Protein AF-G3ECM1-F1 (afdb_monomer_lite)

Secondary structure (DSSP, 8-state):
-EEEEEEES-EEEEEEEEEEEEETTEEEEEEEEEEEEEE-SEEEEEEE--TT--HHHHHHHHHHHHHTHHHHHH--

pLDDT: mean 81.98, std 10.13, range [53.66, 95.25]

InterPro domains:
  IPR010562 Haemolymph juvenile hormone binding [PF06585] (1-76)
  IPR038606 Takeout superfamily [G3DSA:3.15.10.30] (1-76)

Foldseek 3Di:
DDKDKDFAPKDKDKDWDWDWDDDPNDIDTHTDDIDMDMDTDAMQMADDCDDPPPPVVRVVRSVVCRVCVRVVVVVD

Structure (mmCIF, N/CA/C/O backbone):
data_AF-G3ECM1-F1
#
_entry.id   AF-G3ECM1-F1
#
loop_
_atom_site.group_PDB
_atom_site.id
_atom_site.type_symbol
_atom_site.label_atom_id
_atom_site.label_alt_id
_atom_site.label_comp_id
_atom_site.label_asym_id
_atom_site.label_entity_id
_atom_site.label_seq_id
_atom_site.pdbx_PDB_ins_code
_atom_site.Cartn_x
_atom_site.Cartn_y
_atom_site.Cartn_z
_atom_site.occupancy
_atom_site.B_iso_or_equiv
_atom_site.auth_seq_id
_atom_site.auth_comp_id
_atom_site.auth_asym_id
_atom_site.auth_atom_id
_atom_site.pdbx_PDB_model_num
ATOM 1 N N . GLY A 1 1 ? 14.494 13.355 -15.744 1.00 65.44 1 GLY A N 1
ATOM 2 C CA . GLY A 1 1 ? 14.023 11.972 -15.817 1.00 65.44 1 GLY A CA 1
ATOM 3 C C . GLY A 1 1 ? 12.653 11.909 -15.203 1.00 65.44 1 GLY A C 1
ATOM 4 O O . GLY A 1 1 ? 12.516 12.298 -14.051 1.00 65.44 1 GLY A O 1
ATOM 5 N N . GLU A 1 2 ? 11.658 11.509 -15.979 1.00 76.94 2 GLU A N 1
ATOM 6 C CA . GLU A 1 2 ? 10.322 11.189 -15.483 1.00 76.94 2 GLU A CA 1
ATOM 7 C C . GLU A 1 2 ? 10.318 9.726 -15.054 1.00 76.94 2 GLU A C 1
ATOM 9 O O . GLU A 1 2 ? 10.649 8.845 -15.848 1.00 76.94 2 GLU A O 1
ATOM 14 N N . TYR A 1 3 ? 9.985 9.482 -13.793 1.00 79.94 3 TYR A N 1
ATOM 15 C CA . TYR A 1 3 ? 9.873 8.139 -13.239 1.00 79.94 3 TYR A CA 1
ATOM 16 C C . TYR A 1 3 ? 8.434 7.663 -13.393 1.00 79.94 3 TYR A C 1
ATOM 18 O O . TYR A 1 3 ? 7.497 8.418 -13.132 1.00 79.94 3 TYR A O 1
ATOM 26 N N . TRP A 1 4 ? 8.259 6.413 -13.797 1.00 81.62 4 TRP A N 1
ATOM 27 C CA . TRP A 1 4 ? 6.955 5.771 -13.874 1.00 81.62 4 TRP A CA 1
ATOM 28 C C . TRP A 1 4 ? 7.026 4.377 -13.256 1.00 81.62 4 TRP A C 1
ATOM 30 O O . TRP A 1 4 ? 8.094 3.759 -13.203 1.00 81.62 4 TRP A O 1
ATOM 40 N N . GLY A 1 5 ? 5.881 3.902 -12.772 1.00 83.44 5 GLY A N 1
ATOM 41 C CA . GLY A 1 5 ? 5.744 2.579 -12.187 1.00 83.44 5 GLY A CA 1
ATOM 42 C C . GLY A 1 5 ? 4.334 2.037 -12.375 1.00 83.44 5 GLY A C 1
ATOM 43 O O . GLY A 1 5 ? 3.361 2.751 -12.136 1.00 83.44 5 GLY A O 1
ATOM 44 N N . GLU A 1 6 ? 4.239 0.784 -12.798 1.00 83.56 6 GLU A N 1
ATOM 45 C CA . GLU A 1 6 ? 3.018 -0.006 -12.866 1.00 83.56 6 GLU A CA 1
ATOM 46 C C . GLU A 1 6 ? 3.122 -1.169 -11.878 1.00 83.56 6 GLU A C 1
ATOM 48 O O . GLU A 1 6 ? 4.138 -1.865 -11.806 1.00 83.56 6 GLU A O 1
ATOM 53 N N . TYR A 1 7 ? 2.061 -1.360 -11.097 1.00 85.69 7 TYR A N 1
ATOM 54 C CA . TYR A 1 7 ? 2.000 -2.346 -10.023 1.00 85.69 7 TYR A CA 1
ATOM 55 C C . TYR A 1 7 ? 0.795 -3.253 -10.263 1.00 85.69 7 TYR A C 1
ATOM 57 O O . TYR A 1 7 ? -0.350 -2.806 -10.174 1.00 85.69 7 TYR A O 1
ATOM 65 N N . GLU A 1 8 ? 1.038 -4.528 -10.552 1.00 86.19 8 GLU A N 1
ATOM 66 C CA . GLU A 1 8 ? -0.010 -5.514 -10.803 1.00 86.19 8 GLU A CA 1
ATOM 67 C C . GLU A 1 8 ? -0.119 -6.511 -9.638 1.00 86.19 8 GLU A C 1
ATOM 69 O O . GLU A 1 8 ? 0.862 -6.925 -9.011 1.00 86.19 8 GLU A O 1
ATOM 74 N N . GLY A 1 9 ? -1.357 -6.894 -9.311 1.00 86.75 9 GLY A N 1
ATOM 75 C CA . GLY A 1 9 ? -1.630 -7.857 -8.244 1.00 86.75 9 GLY A CA 1
ATOM 76 C C . GLY A 1 9 ? -1.345 -7.319 -6.841 1.00 86.75 9 GLY A C 1
ATOM 77 O O . GLY A 1 9 ? -0.965 -8.093 -5.961 1.00 86.75 9 GLY A O 1
ATOM 78 N N . VAL A 1 10 ? -1.521 -6.011 -6.631 1.00 87.69 10 VAL A N 1
ATOM 79 C CA . VAL A 1 10 ? -1.351 -5.359 -5.327 1.00 87.69 10 VAL A CA 1
ATOM 80 C C . VAL A 1 10 ? -2.345 -5.934 -4.316 1.00 87.69 10 VAL A C 1
ATOM 82 O O . VAL A 1 10 ? -3.559 -5.911 -4.523 1.00 87.69 10 VAL A O 1
ATOM 85 N N . LYS A 1 11 ? -1.832 -6.430 -3.191 1.00 88.88 11 LYS A N 1
ATOM 86 C CA . LYS A 1 11 ? -2.614 -6.851 -2.027 1.00 88.88 11 LYS A CA 1
ATOM 87 C C . LYS A 1 11 ? 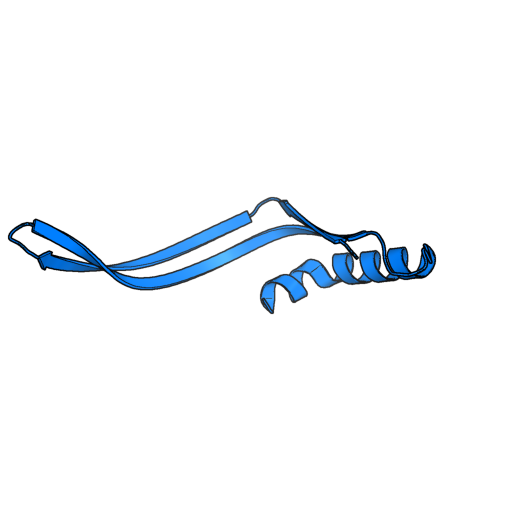-2.186 -6.028 -0.830 1.00 88.88 11 LYS A C 1
ATOM 89 O O . LYS A 1 11 ? -1.022 -6.077 -0.453 1.00 88.88 11 LYS A O 1
ATOM 94 N N . ALA A 1 12 ? -3.134 -5.343 -0.204 1.00 88.31 12 ALA A N 1
ATOM 95 C CA . ALA A 1 12 ? -2.906 -4.606 1.031 1.00 88.31 12 ALA A CA 1
ATOM 96 C C . ALA A 1 12 ? -3.744 -5.196 2.171 1.00 88.31 12 ALA A C 1
ATOM 98 O O . ALA A 1 12 ? -4.924 -5.510 2.006 1.00 88.31 12 ALA A O 1
ATOM 99 N N . LYS A 1 13 ? -3.125 -5.342 3.337 1.00 90.75 13 LYS A N 1
ATOM 100 C CA . LYS A 1 13 ? -3.751 -5.645 4.619 1.00 90.75 13 LYS A CA 1
ATOM 101 C C . LYS A 1 13 ? -3.633 -4.412 5.494 1.00 90.75 13 LYS A C 1
ATOM 103 O O . LYS A 1 13 ? -2.533 -3.981 5.828 1.00 90.75 13 LYS A O 1
ATOM 108 N N . VAL A 1 14 ? -4.777 -3.865 5.879 1.00 92.12 14 VAL A N 1
ATOM 109 C CA . V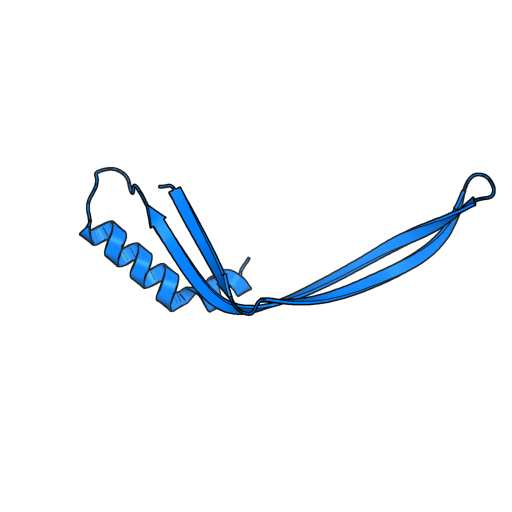AL A 1 14 ? -4.846 -2.687 6.740 1.00 92.12 14 VAL A CA 1
ATOM 110 C C . VAL A 1 14 ? -5.416 -3.111 8.086 1.00 92.12 14 VAL A C 1
ATOM 112 O O . VAL A 1 14 ? -6.504 -3.679 8.160 1.00 92.12 14 VAL A O 1
ATOM 115 N N . TYR A 1 15 ? -4.673 -2.830 9.146 1.00 92.88 15 TYR A N 1
ATOM 116 C CA . TYR A 1 15 ? -5.096 -2.979 10.526 1.00 92.88 15 TYR A CA 1
ATOM 117 C C . TYR A 1 15 ? -5.326 -1.594 11.103 1.00 92.88 15 TYR A C 1
ATOM 119 O O . TYR A 1 15 ? -4.415 -0.770 11.158 1.00 92.88 15 TYR A O 1
ATOM 127 N N . ILE A 1 16 ? -6.555 -1.353 11.541 1.00 93.75 16 ILE A N 1
ATOM 128 C CA . ILE A 1 16 ? -6.956 -0.091 12.148 1.00 93.75 16 ILE A CA 1
ATOM 129 C C . ILE A 1 16 ? -7.331 -0.379 13.592 1.00 93.75 16 ILE A C 1
ATOM 131 O O . ILE A 1 16 ? -8.220 -1.188 13.858 1.00 93.75 16 ILE A O 1
ATOM 135 N N . LYS A 1 17 ? -6.662 0.295 14.521 1.00 94.38 17 LYS A N 1
ATOM 136 C CA . LYS A 1 17 ? -7.078 0.371 15.914 1.00 94.38 17 LYS A CA 1
ATOM 137 C C . LYS A 1 17 ? -7.728 1.726 16.118 1.00 94.38 17 LYS A C 1
ATOM 139 O O . LYS A 1 17 ? -7.098 2.757 15.896 1.00 94.38 17 LYS A O 1
ATOM 144 N N . ALA A 1 18 ? -8.984 1.723 16.525 1.00 94.44 18 ALA A N 1
ATOM 145 C CA . ALA A 1 18 ? -9.713 2.942 16.810 1.00 94.44 18 ALA A CA 1
ATOM 146 C C . ALA A 1 18 ? -10.554 2.759 18.071 1.00 94.44 18 ALA A C 1
ATOM 148 O O . ALA A 1 18 ? -11.052 1.663 18.337 1.00 94.44 18 ALA A O 1
ATOM 149 N N . SER A 1 19 ? -10.693 3.832 18.839 1.00 94.25 19 SER A N 1
ATOM 150 C CA . SER A 1 19 ? -11.533 3.899 20.029 1.00 94.25 19 SER A CA 1
ATOM 151 C C . SER A 1 19 ? -12.696 4.855 19.813 1.00 94.25 19 SER A C 1
ATOM 153 O O . SER A 1 19 ? -12.652 5.762 18.982 1.00 94.25 19 SER A O 1
ATOM 155 N N . GLU A 1 20 ? -13.780 4.620 20.540 1.00 93.56 20 GLU A N 1
ATOM 156 C CA . GLU A 1 20 ? -14.929 5.512 20.536 1.00 93.56 20 GLU A CA 1
ATOM 157 C C . GLU A 1 20 ? -14.635 6.732 21.414 1.00 93.56 20 GLU A C 1
ATOM 159 O O . GLU A 1 20 ? -14.217 6.595 22.564 1.00 93.56 20 GLU A O 1
ATOM 164 N N . VAL A 1 21 ? -14.870 7.927 20.879 1.00 95.25 21 VAL A N 1
ATOM 165 C CA . VAL A 1 21 ? -14.713 9.189 21.601 1.00 95.25 21 VAL A CA 1
ATOM 166 C C . VAL A 1 21 ? -15.953 10.034 21.405 1.00 95.25 21 VAL A C 1
ATOM 168 O O . VAL A 1 21 ? -16.355 10.336 20.282 1.00 95.25 21 VAL A O 1
ATOM 171 N N . GLU A 1 22 ? -16.557 10.443 22.512 1.00 94.19 22 GLU A N 1
ATOM 172 C CA . GLU A 1 22 ? -17.718 11.319 22.494 1.00 94.19 22 GLU A CA 1
ATOM 173 C C . GLU A 1 22 ? -17.272 12.787 22.487 1.00 94.19 22 GLU A C 1
ATOM 175 O O . GLU A 1 22 ? -16.508 13.233 23.344 1.00 94.19 22 GLU A O 1
ATOM 180 N N . ARG A 1 23 ? -17.734 13.552 21.495 1.00 91.44 23 ARG A N 1
ATOM 181 C CA . ARG A 1 23 ? -17.536 15.003 21.405 1.00 91.44 23 ARG A CA 1
ATOM 182 C C . ARG A 1 23 ? -18.868 15.650 21.062 1.00 91.44 23 ARG A C 1
ATOM 184 O O . ARG A 1 23 ? -19.529 15.235 20.120 1.00 91.44 23 ARG A O 1
ATOM 191 N N . ASN A 1 24 ? -19.263 16.680 21.806 1.00 88.88 24 ASN A N 1
ATOM 192 C CA . ASN A 1 24 ? -20.501 17.428 21.551 1.00 88.88 24 ASN A CA 1
ATOM 193 C C . ASN A 1 24 ? -21.762 16.536 21.465 1.00 88.88 24 ASN A C 1
ATOM 195 O O . ASN A 1 24 ? -22.60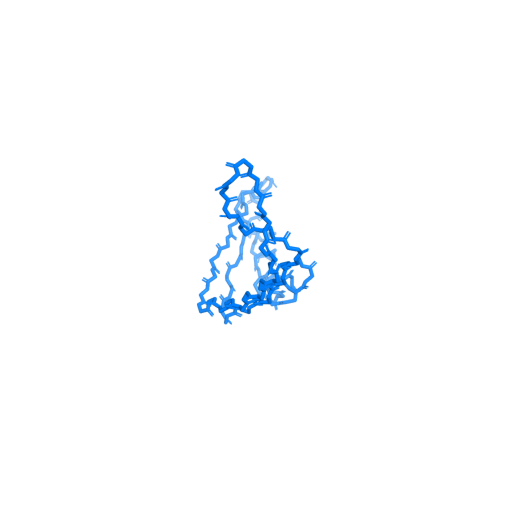5 16.739 20.595 1.00 88.88 24 ASN A O 1
ATOM 199 N N . SER A 1 25 ? -21.893 15.551 22.363 1.00 90.44 25 SER A N 1
ATOM 200 C CA . SER A 1 25 ? -22.991 14.559 22.377 1.00 90.44 25 SER A CA 1
ATOM 201 C C . SER A 1 25 ? -23.088 13.694 21.109 1.00 90.44 25 SER A C 1
ATOM 203 O O . SER A 1 25 ? -24.150 13.157 20.791 1.00 90.44 25 SER A O 1
ATOM 205 N N . GLN A 1 26 ? -21.992 13.575 20.353 1.00 93.25 26 GLN A N 1
ATOM 206 C CA . G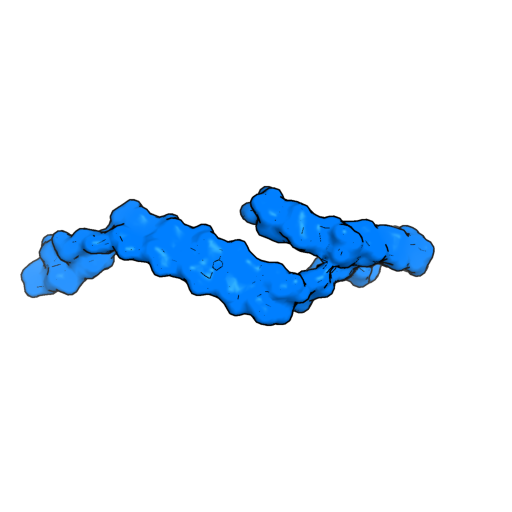LN A 1 26 ? -21.870 12.692 19.196 1.00 93.25 26 GLN A CA 1
ATOM 207 C C . GLN A 1 26 ? -20.669 11.765 19.368 1.00 93.25 26 GLN A C 1
ATOM 209 O O . GLN A 1 26 ? -19.609 12.166 19.850 1.00 93.25 26 GLN A O 1
ATOM 214 N N . LYS A 1 27 ? -20.849 10.510 18.966 1.00 93.19 27 LYS A N 1
ATOM 215 C CA . LYS A 1 27 ? -19.836 9.457 19.045 1.00 93.19 27 LYS A CA 1
ATOM 216 C C . LYS A 1 27 ? -18.996 9.462 17.771 1.00 93.19 27 LYS A C 1
ATOM 218 O O . LYS A 1 27 ? -19.536 9.370 16.671 1.00 93.19 27 LYS A O 1
ATOM 223 N N . PHE A 1 28 ? -17.681 9.558 17.928 1.00 92.62 28 PHE A N 1
ATOM 224 C CA . PHE A 1 28 ? -16.697 9.527 16.850 1.00 92.62 28 PHE A CA 1
ATOM 225 C C . PHE A 1 28 ? -15.751 8.343 17.031 1.00 92.62 28 PHE A C 1
ATOM 227 O O . PHE A 1 28 ? -15.495 7.903 18.148 1.00 92.62 28 PHE A O 1
ATOM 234 N N . LEU A 1 29 ? -15.188 7.857 15.929 1.00 92.12 29 LEU A N 1
ATOM 235 C CA . LEU A 1 29 ? -14.054 6.939 15.956 1.00 92.12 29 LEU A CA 1
ATOM 236 C C . LEU A 1 29 ? -12.766 7.760 15.968 1.00 92.12 29 LEU A C 1
ATOM 238 O O . LEU A 1 29 ? -12.450 8.446 14.997 1.00 92.12 29 LEU A O 1
ATOM 242 N N . GLN A 1 30 ? -12.026 7.694 17.068 1.00 93.00 30 GLN A N 1
ATOM 243 C CA . GLN A 1 30 ? -10.666 8.199 17.138 1.00 93.00 30 GLN A CA 1
ATOM 244 C C . GLN A 1 30 ? -9.715 7.090 16.699 1.00 93.00 30 GLN A C 1
ATOM 246 O O . GLN A 1 30 ? -9.609 6.050 17.342 1.00 93.00 30 GLN A O 1
ATOM 251 N N . LEU A 1 31 ? -9.023 7.317 15.588 1.00 93.38 31 LEU A N 1
ATOM 252 C CA . LEU A 1 31 ? -8.002 6.402 15.100 1.00 93.38 31 LEU A CA 1
ATOM 253 C C . LEU A 1 31 ? -6.765 6.499 16.008 1.00 93.38 31 LEU A C 1
ATOM 255 O O . LEU A 1 31 ? -6.225 7.586 16.208 1.00 93.38 31 LEU A O 1
ATOM 259 N N . GLU A 1 32 ? -6.359 5.374 16.592 1.00 93.75 32 GLU A N 1
ATOM 260 C CA . GLU A 1 32 ? -5.213 5.274 17.505 1.00 93.75 32 GLU A CA 1
ATOM 261 C C . GLU A 1 32 ? -3.973 4.739 16.797 1.00 93.75 32 GLU A C 1
ATOM 263 O O . GLU A 1 32 ? -2.877 5.251 16.998 1.00 93.75 32 GLU A O 1
ATOM 268 N N . ASP A 1 33 ? -4.148 3.691 15.992 1.00 92.19 33 ASP A N 1
ATOM 269 C CA . ASP A 1 33 ? -3.062 3.029 15.276 1.00 92.19 33 ASP A CA 1
ATOM 270 C C . ASP A 1 33 ? -3.551 2.604 13.889 1.00 92.19 33 ASP A C 1
ATOM 272 O O . ASP A 1 33 ? -4.685 2.143 13.715 1.00 92.19 33 ASP A O 1
ATOM 276 N N . LEU A 1 34 ? -2.677 2.760 12.904 1.00 91.88 34 LEU A N 1
ATOM 277 C CA . LEU A 1 34 ? -2.872 2.322 11.534 1.00 91.88 34 LEU A CA 1
ATOM 278 C C . LEU A 1 34 ? -1.620 1.555 11.129 1.00 91.88 34 LEU A C 1
ATOM 280 O O . LEU A 1 34 ? -0.547 2.137 10.979 1.00 91.88 34 LEU A O 1
ATOM 284 N N . LYS A 1 35 ? -1.770 0.257 10.889 1.00 89.81 35 LYS A N 1
ATOM 285 C CA . LYS A 1 35 ? -0.723 -0.555 10.274 1.00 89.81 35 LYS A CA 1
ATOM 286 C C . LYS A 1 35 ? -1.184 -0.991 8.904 1.00 89.81 35 LYS A C 1
ATOM 288 O O . LYS A 1 35 ? -2.297 -1.485 8.746 1.00 89.81 35 LYS A O 1
ATOM 293 N N . MET A 1 36 ? -0.318 -0.826 7.922 1.00 87.69 36 MET A N 1
ATOM 294 C CA . MET A 1 36 ? -0.566 -1.260 6.561 1.00 87.69 36 MET A CA 1
ATOM 295 C C . MET A 1 36 ? 0.591 -2.142 6.129 1.00 87.69 36 MET A C 1
ATOM 297 O O . MET A 1 36 ? 1.744 -1.733 6.191 1.00 87.69 36 MET A O 1
ATOM 301 N N . ASP A 1 37 ? 0.259 -3.351 5.712 1.00 87.06 37 ASP A N 1
ATOM 302 C CA . ASP A 1 37 ? 1.183 -4.295 5.104 1.00 87.06 37 ASP A CA 1
ATOM 303 C C . ASP A 1 37 ? 0.705 -4.507 3.671 1.00 87.06 37 ASP A C 1
ATOM 305 O O . ASP A 1 37 ? -0.463 -4.835 3.450 1.00 87.06 37 ASP A O 1
ATOM 309 N N . PHE A 1 38 ? 1.557 -4.252 2.688 1.00 82.88 38 PHE A N 1
ATOM 310 C CA . PHE A 1 38 ? 1.202 -4.416 1.290 1.00 82.88 38 PHE A CA 1
ATOM 311 C C . PHE A 1 38 ? 2.247 -5.251 0.565 1.00 82.88 38 PHE A C 1
ATOM 313 O O . PHE A 1 38 ? 3.432 -5.231 0.870 1.00 82.88 38 PHE A O 1
ATOM 320 N N . SER A 1 39 ? 1.774 -6.008 -0.415 1.00 83.31 39 SER A N 1
ATOM 321 C CA . SER A 1 39 ? 2.594 -6.847 -1.276 1.00 83.31 39 SER A CA 1
ATOM 322 C C . SER A 1 39 ? 2.158 -6.643 -2.715 1.00 83.31 39 SER A C 1
ATOM 324 O O . SER A 1 39 ? 0.962 -6.533 -2.999 1.00 83.31 39 SER A O 1
ATOM 326 N N . VAL A 1 40 ? 3.123 -6.589 -3.623 1.00 83.81 40 VAL A N 1
ATOM 327 C CA . VAL A 1 40 ? 2.875 -6.448 -5.056 1.00 83.81 40 VAL A CA 1
ATOM 328 C C . VAL A 1 40 ? 3.435 -7.669 -5.762 1.00 83.81 40 VAL A C 1
ATOM 330 O O . VAL A 1 40 ? 4.571 -8.069 -5.513 1.00 83.81 40 VAL A O 1
ATOM 333 N N . LYS A 1 41 ? 2.624 -8.291 -6.620 1.00 83.00 41 LYS A N 1
ATOM 334 C CA . LYS A 1 41 ? 3.030 -9.500 -7.336 1.00 83.00 41 LYS A CA 1
ATOM 335 C C . LYS A 1 41 ? 4.025 -9.165 -8.443 1.00 83.00 41 LYS A C 1
ATOM 337 O O . LYS A 1 41 ? 5.092 -9.765 -8.489 1.00 83.00 41 LYS A O 1
ATOM 342 N N . ASP A 1 42 ? 3.683 -8.194 -9.281 1.00 79.69 42 ASP A N 1
ATOM 343 C CA . ASP A 1 42 ? 4.483 -7.801 -10.435 1.00 79.69 42 ASP A CA 1
ATOM 344 C C . ASP A 1 42 ? 4.658 -6.278 -10.435 1.00 79.69 42 ASP A C 1
ATOM 346 O O . ASP A 1 42 ? 3.699 -5.527 -10.249 1.00 79.69 42 ASP A O 1
ATOM 350 N N . ILE A 1 43 ? 5.899 -5.823 -10.601 1.00 81.44 43 ILE A N 1
ATOM 351 C CA . ILE A 1 43 ? 6.271 -4.409 -10.562 1.00 81.44 43 ILE A CA 1
ATOM 352 C C . ILE A 1 43 ? 7.061 -4.112 -11.828 1.00 81.44 43 ILE A C 1
ATOM 354 O O . ILE A 1 43 ? 8.067 -4.769 -12.100 1.00 81.44 43 ILE A O 1
ATOM 358 N N . GLN A 1 44 ? 6.624 -3.113 -12.584 1.00 82.00 44 GLN A N 1
ATOM 359 C CA . GLN A 1 44 ? 7.384 -2.565 -13.699 1.00 82.00 44 GLN A CA 1
ATOM 360 C C . GLN A 1 44 ? 7.660 -1.106 -13.424 1.00 82.00 44 GLN A C 1
ATOM 362 O O . GLN A 1 44 ? 6.747 -0.334 -13.164 1.00 82.00 44 GLN A O 1
ATOM 367 N N . MET A 1 45 ? 8.925 -0.724 -13.460 1.00 82.62 45 MET A N 1
ATOM 368 C CA . MET A 1 45 ? 9.336 0.640 -13.169 1.00 82.62 45 MET A CA 1
ATOM 369 C C . MET A 1 45 ? 10.388 1.081 -14.173 1.00 82.62 45 MET A C 1
ATOM 371 O O . MET A 1 45 ? 11.154 0.278 -14.714 1.00 82.62 45 MET A O 1
ATOM 375 N N . GLY A 1 46 ? 10.439 2.381 -14.425 1.00 79.88 46 GLY A N 1
ATOM 376 C CA . GLY A 1 46 ? 11.424 2.924 -15.337 1.00 79.88 46 GLY A CA 1
ATOM 377 C C . GLY A 1 46 ? 11.550 4.431 -15.262 1.00 79.88 46 GLY A C 1
ATOM 378 O O . GLY A 1 46 ? 10.738 5.137 -14.666 1.00 79.88 46 GLY A O 1
ATOM 379 N N . ILE A 1 47 ? 12.601 4.912 -15.906 1.00 80.38 47 ILE A N 1
ATOM 380 C CA . ILE A 1 47 ? 12.914 6.320 -16.081 1.00 80.38 47 ILE A CA 1
ATOM 381 C C . ILE A 1 47 ? 12.847 6.615 -17.573 1.00 80.38 47 ILE A C 1
ATOM 383 O O . ILE A 1 47 ? 13.394 5.867 -18.382 1.00 80.38 47 ILE A O 1
ATOM 387 N N . LYS A 1 48 ? 12.199 7.721 -17.925 1.00 73.81 48 LYS A N 1
ATOM 38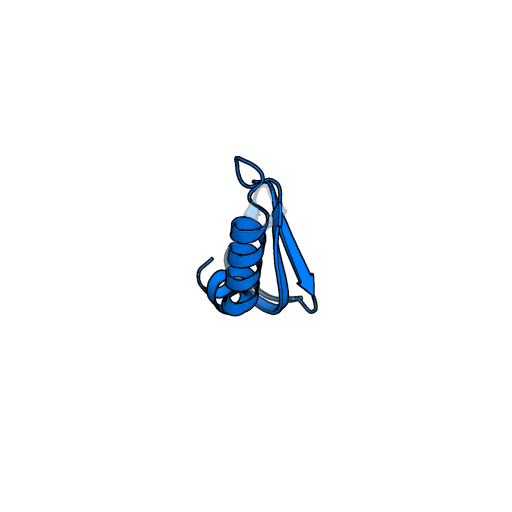8 C CA . LYS A 1 48 ? 12.243 8.331 -19.257 1.00 73.81 48 LYS A CA 1
ATOM 389 C C . LYS A 1 48 ? 12.985 9.660 -19.184 1.00 73.81 48 LYS A C 1
ATOM 391 O O . LYS A 1 48 ? 12.963 10.320 -18.144 1.00 73.81 48 LYS A O 1
ATOM 396 N N . ASN A 1 49 ? 13.605 10.102 -20.275 1.00 65.75 49 ASN A N 1
ATOM 397 C CA . ASN A 1 49 ? 14.292 11.401 -20.360 1.00 65.75 49 ASN A CA 1
ATOM 398 C C . ASN A 1 49 ? 15.424 11.559 -19.324 1.00 65.75 49 ASN A C 1
ATOM 400 O O . ASN A 1 49 ? 15.456 12.518 -18.534 1.00 65.75 49 ASN A O 1
ATOM 404 N N . VAL A 1 50 ? 16.361 10.608 -19.302 1.00 64.94 50 VAL A N 1
ATOM 405 C CA . VAL A 1 50 ? 17.631 10.790 -18.582 1.00 64.94 50 VAL A CA 1
ATOM 406 C C . VAL A 1 50 ? 18.469 11.822 -19.353 1.00 64.94 50 VAL A C 1
ATOM 408 O O . VAL A 1 50 ? 18.573 11.767 -20.579 1.00 64.94 50 VAL A O 1
ATOM 411 N N . HIS A 1 51 ? 18.989 12.828 -18.644 1.00 53.66 51 HIS A N 1
ATOM 412 C CA . HIS A 1 51 ? 19.641 14.015 -19.215 1.00 53.66 51 HIS A CA 1
ATOM 413 C C . HIS A 1 51 ? 20.699 13.620 -20.273 1.00 53.66 51 HIS A C 1
ATOM 415 O O . HIS A 1 51 ? 21.550 12.777 -20.000 1.00 53.66 51 HIS A O 1
ATOM 421 N N . ASN A 1 52 ? 20.625 14.221 -21.469 1.00 60.03 52 ASN A N 1
ATOM 422 C CA . ASN A 1 52 ? 21.430 13.942 -22.677 1.00 60.03 52 ASN A CA 1
ATOM 423 C C . ASN A 1 52 ? 21.116 12.687 -23.526 1.00 60.03 52 ASN A C 1
ATOM 425 O O . ASN A 1 52 ? 21.887 12.382 -24.433 1.00 60.03 52 ASN A O 1
ATOM 429 N N . GLY A 1 53 ? 19.985 11.996 -23.331 1.00 55.28 53 GLY A N 1
ATOM 430 C CA . GLY A 1 53 ? 19.450 11.074 -24.354 1.00 55.28 53 GLY A CA 1
ATOM 431 C C . GLY A 1 53 ? 20.331 9.858 -24.671 1.00 55.28 53 GLY A C 1
ATOM 432 O O . GLY A 1 53 ? 20.230 9.278 -25.752 1.00 55.28 53 GLY A O 1
ATOM 433 N N . ASN A 1 54 ? 21.209 9.459 -23.745 1.00 71.38 54 ASN A N 1
ATOM 434 C CA . ASN A 1 54 ? 21.993 8.241 -23.906 1.00 71.38 54 ASN A CA 1
ATOM 435 C C . ASN A 1 54 ? 21.094 7.019 -23.662 1.00 71.38 54 ASN A C 1
ATOM 437 O O . ASN A 1 54 ? 20.932 6.566 -22.527 1.00 71.38 54 ASN A O 1
ATOM 441 N N . ALA A 1 55 ? 20.535 6.485 -24.749 1.00 72.81 55 ALA A N 1
ATOM 442 C CA . ALA A 1 55 ? 19.648 5.323 -24.746 1.00 72.81 55 ALA A CA 1
ATOM 443 C C . ALA A 1 55 ? 20.258 4.090 -24.054 1.00 72.81 55 ALA A C 1
ATOM 445 O O . ALA A 1 55 ? 19.527 3.275 -23.499 1.00 72.81 55 ALA A O 1
ATOM 446 N N . VAL A 1 56 ? 21.592 3.964 -24.035 1.00 76.50 56 VAL A N 1
ATOM 447 C CA . VAL A 1 56 ? 22.283 2.859 -23.353 1.00 76.50 56 VAL A CA 1
ATOM 448 C C . VAL A 1 56 ? 22.194 3.014 -21.837 1.00 76.50 56 VAL A C 1
ATOM 450 O O . VAL A 1 56 ? 21.927 2.041 -21.135 1.00 76.50 56 VAL A O 1
ATOM 453 N N . LEU A 1 57 ? 22.378 4.235 -21.326 1.00 77.25 57 LEU A N 1
ATOM 454 C CA . LEU A 1 57 ? 22.281 4.511 -19.893 1.00 77.25 57 LEU A CA 1
ATOM 455 C C . LEU A 1 57 ? 20.837 4.362 -19.400 1.00 77.25 57 LEU A C 1
ATOM 457 O O . LEU A 1 57 ? 20.608 3.777 -18.347 1.00 77.25 57 LEU A O 1
ATOM 461 N N . GLU A 1 58 ? 19.867 4.842 -20.181 1.00 77.31 58 GLU A N 1
ATOM 462 C CA . GLU A 1 58 ? 18.443 4.676 -19.874 1.00 77.31 58 GLU A CA 1
ATOM 463 C C . GLU A 1 58 ? 18.040 3.193 -19.852 1.00 77.31 58 GLU A C 1
ATOM 465 O O . GLU A 1 58 ? 17.405 2.741 -18.900 1.00 77.31 58 GLU A O 1
ATOM 470 N N . ALA A 1 59 ? 18.482 2.403 -20.837 1.00 78.44 59 ALA A N 1
ATOM 471 C CA . ALA A 1 59 ? 18.236 0.963 -20.864 1.00 78.44 59 ALA A CA 1
ATOM 472 C C . ALA A 1 59 ? 18.888 0.236 -19.676 1.00 78.44 59 ALA A C 1
ATOM 474 O O . ALA A 1 59 ? 18.247 -0.607 -19.052 1.00 78.44 59 ALA A O 1
ATOM 475 N N . ALA A 1 60 ? 20.131 0.580 -19.324 1.00 81.06 60 ALA A N 1
ATOM 476 C CA . ALA A 1 60 ? 20.830 -0.017 -18.187 1.00 81.06 60 ALA A CA 1
ATOM 477 C C . ALA A 1 60 ? 20.143 0.303 -16.847 1.00 81.06 60 ALA A C 1
ATOM 479 O O . ALA A 1 60 ? 19.985 -0.585 -16.010 1.00 81.06 60 ALA A O 1
ATOM 480 N N . LEU A 1 61 ? 19.682 1.545 -16.660 1.00 80.88 61 LEU A N 1
ATOM 481 C CA . LEU A 1 61 ? 18.935 1.957 -15.468 1.00 80.88 61 LEU A CA 1
ATOM 482 C C . LEU A 1 61 ? 17.578 1.255 -15.381 1.00 80.88 61 LEU A C 1
ATOM 484 O O . LEU A 1 61 ? 17.224 0.746 -14.322 1.00 80.88 61 LEU A O 1
ATOM 488 N N . ASN A 1 62 ? 16.849 1.160 -16.493 1.00 81.06 62 ASN A N 1
ATOM 489 C CA . ASN A 1 62 ? 15.568 0.457 -16.529 1.00 81.06 62 ASN A CA 1
ATOM 490 C C . ASN A 1 62 ? 15.736 -1.047 -16.262 1.00 81.06 62 ASN A C 1
ATOM 492 O O . ASN A 1 62 ? 14.933 -1.631 -15.538 1.00 81.06 62 ASN A O 1
ATOM 496 N N . LEU A 1 63 ? 16.796 -1.680 -16.776 1.00 84.19 63 LEU A N 1
ATOM 497 C CA . LEU A 1 63 ? 17.118 -3.077 -16.462 1.00 84.19 63 LEU A CA 1
ATOM 498 C C . LEU A 1 63 ? 17.439 -3.269 -14.977 1.00 84.19 63 LEU A C 1
ATOM 500 O O . LEU A 1 63 ? 16.935 -4.210 -14.365 1.00 84.19 63 LEU A O 1
ATOM 504 N N . PHE A 1 64 ? 18.232 -2.373 -14.388 1.00 84.56 64 PHE A N 1
ATOM 505 C CA . PHE A 1 64 ? 18.545 -2.411 -12.961 1.00 84.56 64 PHE A CA 1
ATOM 506 C C . PHE A 1 64 ? 17.288 -2.259 -12.099 1.00 84.56 64 PHE A C 1
ATOM 508 O O . PHE A 1 64 ? 17.054 -3.069 -11.205 1.00 84.56 64 PHE A O 1
ATOM 515 N N . ILE A 1 65 ? 16.458 -1.259 -12.392 1.00 82.00 65 ILE A N 1
ATOM 516 C CA . ILE A 1 65 ? 15.236 -0.977 -11.637 1.00 82.00 65 ILE A CA 1
ATOM 517 C C . ILE A 1 65 ? 14.272 -2.164 -11.702 1.00 82.00 65 ILE A C 1
ATOM 519 O O . ILE A 1 65 ? 13.778 -2.596 -10.667 1.00 82.00 65 ILE A O 1
ATOM 523 N N . ASN A 1 66 ? 14.040 -2.740 -12.885 1.00 79.94 66 ASN A N 1
ATOM 524 C CA . ASN A 1 66 ? 13.131 -3.881 -13.014 1.00 79.94 66 ASN A CA 1
ATOM 525 C C . ASN A 1 66 ? 13.681 -5.146 -12.338 1.00 79.94 66 ASN A C 1
ATOM 527 O O . ASN A 1 66 ? 12.914 -5.866 -11.701 1.00 79.94 66 ASN A O 1
ATOM 531 N N . SER A 1 67 ? 14.998 -5.379 -12.404 1.00 82.50 67 SER A N 1
ATOM 532 C CA . SER A 1 67 ? 15.641 -6.545 -11.772 1.00 82.50 67 SER A CA 1
ATOM 533 C C . SER A 1 67 ? 15.605 -6.498 -10.241 1.00 82.50 67 SER A C 1
ATOM 535 O O . SER A 1 67 ? 15.630 -7.547 -9.607 1.00 82.50 67 SER A O 1
ATOM 537 N N . ASN A 1 68 ? 15.524 -5.299 -9.654 1.00 78.12 68 ASN A N 1
ATOM 538 C CA . ASN A 1 68 ? 15.537 -5.085 -8.201 1.00 78.12 68 ASN A CA 1
ATOM 539 C C . ASN A 1 68 ? 14.229 -4.466 -7.677 1.00 78.12 68 ASN A C 1
ATOM 541 O O . ASN A 1 68 ? 14.160 -4.011 -6.538 1.00 78.12 68 ASN A O 1
ATOM 545 N N . SER A 1 69 ? 13.181 -4.441 -8.499 1.00 69.88 69 SER A N 1
ATOM 546 C CA . SER A 1 69 ? 11.912 -3.755 -8.221 1.00 69.88 69 SER A CA 1
ATOM 547 C C . SER A 1 69 ? 11.244 -4.217 -6.920 1.00 69.88 69 SER A C 1
ATOM 549 O O . SER A 1 69 ? 10.691 -3.405 -6.183 1.00 69.88 69 SER A O 1
ATOM 551 N N . GLN A 1 70 ? 11.357 -5.507 -6.600 1.00 72.06 70 GLN A N 1
ATOM 552 C CA . GLN A 1 70 ? 10.830 -6.108 -5.372 1.00 72.06 70 GLN A CA 1
ATOM 553 C C . GLN A 1 70 ? 11.589 -5.668 -4.108 1.00 72.06 70 GLN A C 1
ATOM 555 O O . GLN A 1 70 ? 10.971 -5.444 -3.070 1.00 72.06 70 GLN A O 1
ATOM 560 N N . GLU A 1 71 ? 12.916 -5.517 -4.179 1.00 74.69 71 GLU A N 1
ATOM 561 C CA . GLU A 1 71 ? 13.723 -5.032 -3.048 1.00 74.69 71 GLU A CA 1
ATOM 5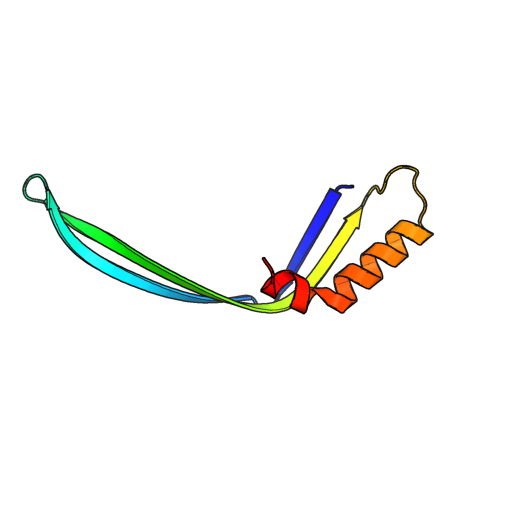62 C C . GLU A 1 71 ? 13.530 -3.530 -2.836 1.00 74.69 71 GLU A C 1
ATOM 564 O O . GLU A 1 71 ? 13.339 -3.091 -1.704 1.00 74.69 71 GLU A O 1
ATOM 569 N N . LEU A 1 72 ? 13.484 -2.754 -3.924 1.00 71.94 72 LEU A N 1
ATOM 570 C CA . LEU A 1 72 ? 13.234 -1.312 -3.871 1.00 71.94 72 LEU A CA 1
ATOM 571 C C . LEU A 1 72 ? 11.894 -0.985 -3.204 1.00 71.94 72 LEU A C 1
ATOM 573 O O . LEU A 1 72 ? 11.816 -0.042 -2.428 1.00 71.94 72 LEU A O 1
ATOM 577 N N . LEU A 1 73 ? 10.856 -1.780 -3.465 1.00 70.06 73 LEU A N 1
ATOM 578 C CA . LEU A 1 73 ? 9.531 -1.577 -2.883 1.00 70.06 73 LEU A CA 1
ATOM 579 C C . LEU A 1 73 ? 9.473 -1.954 -1.393 1.00 70.06 73 LEU A C 1
ATOM 581 O O . LEU A 1 73 ? 8.655 -1.411 -0.663 1.00 70.06 73 LEU A O 1
ATOM 585 N N . LYS A 1 74 ? 10.350 -2.853 -0.931 1.00 69.12 74 LYS A N 1
ATOM 586 C CA . LYS A 1 74 ? 10.453 -3.242 0.483 1.00 69.12 74 LYS A CA 1
ATOM 587 C C . LYS A 1 74 ? 11.211 -2.213 1.336 1.00 69.12 74 LYS A C 1
ATOM 589 O O . LYS A 1 74 ? 10.982 -2.150 2.540 1.00 69.12 74 LYS A O 1
ATOM 594 N N . GLU A 1 75 ? 12.119 -1.456 0.724 1.00 62.09 75 GLU A N 1
ATOM 595 C CA . GLU A 1 75 ? 12.908 -0.395 1.373 1.00 62.09 75 GLU A CA 1
ATOM 596 C C . GLU A 1 75 ? 12.207 0.982 1.373 1.00 62.09 75 GLU A C 1
ATOM 598 O O . GLU A 1 75 ? 12.718 1.927 1.975 1.00 62.09 75 GLU A O 1
ATOM 603 N N . MET A 1 76 ? 11.053 1.111 0.706 1.00 59.19 76 MET A N 1
ATOM 604 C CA . MET A 1 76 ? 10.212 2.320 0.695 1.00 59.19 76 MET A CA 1
ATOM 605 C C . MET A 1 76 ? 9.103 2.265 1.744 1.00 59.19 76 MET A C 1
ATOM 607 O O . MET A 1 76 ? 8.864 3.320 2.376 1.00 59.19 76 MET A O 1
#

Radius of gyration: 20.3 Å; chains: 1; bounding box: 45×27×47 Å

Organism: Diuraphis noxia (NCBI:txid143948)

Sequence (76 aa):
GEYWGEYEGVKAKVYIKASEVERNSQKFLQLEDLKMDFSVKDIQMGIKNVHNGNAVLEAALNLFINSNSQELLKEM